Protein AF-A0A7R9YEN3-F1 (afdb_monomer)

pLDDT: mean 88.86, std 7.74, range [46.81, 95.81]

Sequence (110 aa):
KREFVGDIIILPDGQGAQVITTPQVGDALCLQLTQVRSVPVKCSHISLEELRPQPITRRPITAVEASLRLDAVASGGMGISRSVASDMARTGDILLNWKPVKSAAKEVRS

Radius of gyration: 20.61 Å; Cα contacts (8 Å, |Δi|>4): 128; chains: 1; bounding box: 43×28×49 Å

InterPro domains:
  IPR012677 Nucleotide-binding alpha-beta plait domain superfamily [G3DSA:3.30.70.330] (1-52)

Nearest PDB structures (foldseek):
  8s1u-assembly1_V  TM=7.163E-01  e=2.956E-05  Bacillus subtilis subsp. subtilis str. 168
  1vio-assembly1_B  TM=9.273E-01  e=4.256E-02  Haemophilus influenzae
  1ksv-assembly1_A  TM=9.068E-01  e=4.863E-02  Escherichia coli
  7oyc-assembly1_E2  TM=5.830E-01  e=1.196E+00  Xenopus laevis
  6u42-assembly1_6Y  TM=1.156E-01  e=6.340E+00  Chlamydomonas reinhardtii

Solvent-accessible surface area (backbone atoms only — not comparable to full-atom values): 6880 Å² total; per-residue (Å²): 122,76,89,48,51,64,60,74,41,62,34,92,85,70,83,50,68,50,71,45,53,43,70,73,50,48,54,50,39,46,74,66,46,50,60,58,95,90,45,77,48,85,51,77,92,76,59,83,86,70,61,66,70,73,78,80,86,75,80,89,74,88,68,91,66,100,50,55,24,42,16,51,51,44,14,64,64,69,76,46,53,53,67,60,31,32,50,35,10,56,76,38,75,38,60,57,95,89,36,67,35,63,52,30,74,42,74,60,78,135

Organism: NCBI:txid172671

Mean predicted aligned error: 8.47 Å

Structure (mmCIF, N/CA/C/O backbone):
data_AF-A0A7R9YEN3-F1
#
_entry.id   AF-A0A7R9YEN3-F1
#
loop_
_atom_site.group_PDB
_atom_site.id
_atom_site.type_symbol
_atom_site.label_atom_id
_atom_site.label_alt_id
_atom_site.label_comp_id
_atom_site.label_asym_id
_atom_site.label_entity_id
_atom_site.label_seq_id
_atom_site.pdbx_PDB_ins_code
_atom_site.Cartn_x
_atom_site.Cartn_y
_atom_site.Cartn_z
_atom_site.occupancy
_atom_site.B_iso_or_equiv
_atom_site.auth_seq_id
_atom_site.auth_comp_id
_atom_site.auth_asym_id
_atom_site.auth_atom_id
_atom_site.pdbx_PDB_model_num
ATOM 1 N N . LYS A 1 1 ? -20.213 -9.194 3.802 1.00 46.81 1 LYS A N 1
ATOM 2 C CA . LYS A 1 1 ? -20.233 -8.602 2.445 1.00 46.81 1 LYS A CA 1
ATOM 3 C C . LYS A 1 1 ? -19.187 -7.489 2.381 1.00 46.81 1 LYS A C 1
ATOM 5 O O . LYS A 1 1 ? -19.117 -6.712 3.322 1.00 46.81 1 LYS A O 1
ATOM 10 N N . ARG A 1 2 ? -18.340 -7.457 1.344 1.00 55.88 2 ARG A N 1
ATOM 11 C CA . ARG A 1 2 ? -17.161 -6.564 1.240 1.00 55.88 2 ARG A CA 1
ATOM 12 C C . ARG A 1 2 ? -17.521 -5.111 0.879 1.00 55.88 2 ARG A C 1
ATOM 14 O O . ARG A 1 2 ? -16.641 -4.278 0.769 1.00 55.88 2 ARG A O 1
ATOM 21 N N . GLU A 1 3 ? -18.808 -4.817 0.709 1.00 67.62 3 GLU A N 1
ATOM 22 C CA . GLU A 1 3 ? -19.318 -3.474 0.406 1.00 67.62 3 GLU A CA 1
ATOM 23 C C . GLU A 1 3 ? -19.290 -2.495 1.592 1.00 67.62 3 GLU A C 1
ATOM 25 O O . GLU A 1 3 ? -19.418 -1.297 1.373 1.00 67.62 3 GLU A O 1
ATOM 30 N N . PHE A 1 4 ? -19.101 -2.974 2.828 1.00 66.19 4 PHE A N 1
ATOM 31 C CA . PHE A 1 4 ? -19.162 -2.122 4.027 1.00 66.19 4 PHE A CA 1
ATOM 32 C C . PHE A 1 4 ? -17.834 -1.972 4.787 1.00 66.19 4 PHE A C 1
ATOM 34 O O . PHE A 1 4 ? -17.734 -1.155 5.703 1.00 66.19 4 PHE A O 1
ATOM 41 N N . VAL A 1 5 ? -16.821 -2.759 4.416 1.00 81.44 5 VAL A N 1
ATOM 42 C CA . VAL A 1 5 ? -15.477 -2.731 5.008 1.00 81.44 5 VAL A CA 1
ATOM 43 C C . VAL A 1 5 ? -14.484 -2.448 3.890 1.00 81.44 5 VAL A C 1
ATOM 45 O O . VAL A 1 5 ? -14.373 -3.236 2.950 1.00 81.44 5 VAL A O 1
ATOM 48 N N . GLY A 1 6 ? -13.811 -1.306 3.993 1.00 85.44 6 GLY A N 1
ATOM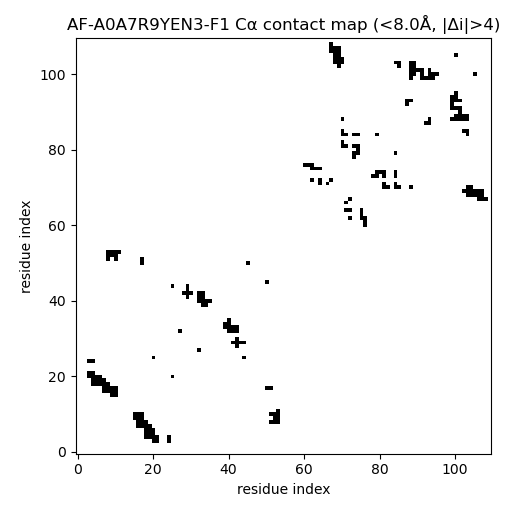 49 C CA . GLY A 1 6 ? -12.765 -0.853 3.087 1.00 85.44 6 GLY A CA 1
ATOM 50 C C . GLY A 1 6 ? -11.386 -1.328 3.534 1.00 85.44 6 GLY A C 1
ATOM 51 O O . GLY A 1 6 ? -11.196 -2.498 3.875 1.00 85.44 6 GLY A O 1
ATOM 52 N N . ASP A 1 7 ? -10.415 -0.418 3.505 1.00 87.75 7 ASP A N 1
ATOM 53 C CA . ASP A 1 7 ? -9.023 -0.737 3.806 1.00 87.75 7 ASP A CA 1
ATOM 54 C C . ASP A 1 7 ? -8.798 -1.056 5.289 1.00 87.75 7 ASP A C 1
ATOM 56 O O . ASP A 1 7 ? -9.393 -0.453 6.185 1.00 87.75 7 ASP A O 1
ATOM 60 N N . ILE A 1 8 ? -7.888 -2.001 5.531 1.00 90.75 8 ILE A N 1
ATOM 61 C CA . ILE A 1 8 ? -7.385 -2.362 6.856 1.00 90.75 8 ILE A CA 1
ATOM 62 C C . ILE A 1 8 ? -5.910 -1.974 6.899 1.00 90.75 8 ILE A C 1
ATOM 64 O O . ILE A 1 8 ? -5.082 -2.538 6.184 1.00 90.75 8 ILE A O 1
ATOM 68 N N . ILE A 1 9 ? -5.585 -1.014 7.752 1.00 91.00 9 ILE A N 1
ATOM 69 C CA . ILE A 1 9 ? -4.239 -0.493 7.951 1.00 91.00 9 ILE A CA 1
ATOM 70 C C . ILE A 1 9 ? -3.677 -1.129 9.216 1.00 91.00 9 ILE A C 1
ATOM 72 O O . ILE A 1 9 ? -4.130 -0.830 10.318 1.00 91.00 9 ILE A O 1
ATOM 76 N N . ILE A 1 10 ? -2.681 -2.000 9.069 1.00 90.12 10 ILE A N 1
ATOM 77 C CA . ILE A 1 10 ? -1.964 -2.568 10.214 1.00 90.12 10 ILE A CA 1
ATOM 78 C C . ILE A 1 10 ? -1.011 -1.516 10.776 1.00 90.12 10 ILE A C 1
ATOM 80 O O . ILE A 1 10 ? -0.195 -0.948 10.040 1.00 90.12 10 ILE A O 1
ATOM 84 N N . LEU A 1 11 ? -1.115 -1.264 12.080 1.00 89.19 11 LEU A N 1
ATOM 85 C CA . LEU A 1 11 ? -0.280 -0.271 12.743 1.00 89.19 11 LEU A CA 1
ATOM 86 C C . LEU A 1 11 ? 1.198 -0.712 12.729 1.00 89.19 11 LEU A C 1
ATOM 88 O O . LEU A 1 11 ? 1.474 -1.907 12.857 1.00 89.19 11 LEU A O 1
ATOM 92 N N . PRO A 1 12 ? 2.162 0.218 12.575 1.00 82.00 12 PRO A N 1
ATOM 93 C CA . PRO A 1 12 ? 3.588 -0.120 12.471 1.00 82.00 12 PRO A CA 1
ATOM 94 C C . PRO A 1 12 ? 4.162 -0.866 13.683 1.00 82.00 12 PRO A C 1
ATOM 96 O O . PRO A 1 12 ? 5.130 -1.606 13.547 1.00 82.00 12 PRO A O 1
ATOM 99 N N . ASP A 1 13 ? 3.573 -0.670 14.862 1.00 85.38 13 ASP A N 1
ATOM 100 C CA . ASP A 1 13 ? 3.946 -1.348 16.108 1.00 85.38 13 ASP A CA 1
ATOM 101 C C . ASP A 1 13 ? 3.438 -2.800 16.188 1.00 85.38 13 ASP A C 1
ATOM 103 O O . ASP A 1 13 ? 3.791 -3.530 17.114 1.00 85.38 13 ASP A O 1
ATOM 107 N N . GLY A 1 14 ? 2.611 -3.233 15.229 1.00 81.69 14 GLY A N 1
ATOM 108 C CA . GLY A 1 14 ? 1.989 -4.554 15.210 1.00 81.69 14 GLY A CA 1
ATOM 109 C C . GLY A 1 14 ? 0.925 -4.764 16.292 1.00 81.69 14 GLY A C 1
ATOM 110 O O . GLY A 1 14 ? 0.438 -5.884 16.439 1.00 81.69 14 GLY A O 1
ATOM 111 N N . GLN A 1 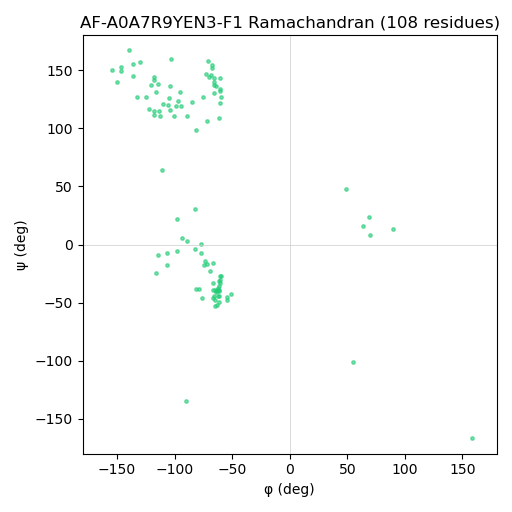15 ? 0.537 -3.724 17.040 1.00 84.56 15 GLN A N 1
ATOM 112 C CA . GLN A 1 15 ? -0.384 -3.823 18.182 1.00 84.56 15 GLN A CA 1
ATOM 113 C C . GLN A 1 15 ? -1.834 -3.461 17.836 1.00 84.56 15 GLN A C 1
ATOM 115 O O . GLN A 1 15 ? -2.634 -3.132 18.711 1.00 84.56 15 GLN A O 1
ATOM 120 N N . GLY A 1 16 ? -2.209 -3.542 16.562 1.00 89.88 16 GLY A N 1
ATOM 121 C CA . GLY A 1 16 ? -3.587 -3.335 16.144 1.00 89.88 16 GLY A CA 1
ATOM 122 C C . GLY A 1 16 ? -3.720 -2.948 14.682 1.00 89.88 16 GLY A C 1
ATOM 123 O O . GLY A 1 16 ? -2.787 -3.062 13.884 1.00 89.88 16 GLY A O 1
ATOM 124 N N . ALA A 1 17 ? -4.916 -2.482 14.341 1.00 92.56 17 ALA A N 1
ATOM 125 C CA . ALA A 1 17 ? -5.248 -2.028 13.005 1.00 92.56 17 ALA A CA 1
ATOM 126 C C . ALA A 1 17 ? -6.259 -0.879 13.051 1.00 92.56 17 ALA A C 1
ATOM 128 O O . ALA A 1 17 ? -7.072 -0.792 13.970 1.00 92.56 17 ALA A O 1
ATOM 129 N N . GLN A 1 18 ? -6.227 -0.028 12.032 1.00 93.69 18 GLN A N 1
ATOM 130 C CA . GLN A 1 18 ? -7.284 0.930 11.720 1.00 93.69 18 GLN A CA 1
ATOM 131 C C . GLN A 1 18 ? -8.068 0.396 10.524 1.00 93.69 18 GLN A C 1
ATOM 133 O O . GLN A 1 18 ? -7.475 -0.100 9.568 1.00 93.69 18 GLN A O 1
ATOM 138 N N . VAL A 1 19 ? -9.395 0.468 10.575 1.00 92.44 19 VAL A N 1
ATOM 139 C CA . VAL A 1 19 ? -10.259 -0.068 9.518 1.00 92.44 19 VAL A CA 1
ATOM 140 C C . VAL A 1 19 ? -11.174 1.032 9.015 1.00 92.44 19 VAL A C 1
ATOM 142 O O . VAL A 1 19 ? -11.883 1.660 9.799 1.00 92.44 19 VAL A O 1
ATOM 145 N N . ILE A 1 20 ? -11.179 1.244 7.704 1.00 92.69 20 ILE A N 1
ATOM 146 C CA . ILE A 1 20 ? -12.097 2.176 7.057 1.00 92.69 20 ILE A CA 1
ATOM 147 C C . ILE A 1 20 ? -13.404 1.431 6.796 1.00 92.69 20 ILE A C 1
ATOM 149 O O . ILE A 1 20 ? -13.419 0.387 6.147 1.00 92.69 20 ILE A O 1
ATOM 153 N N . THR A 1 21 ? -14.514 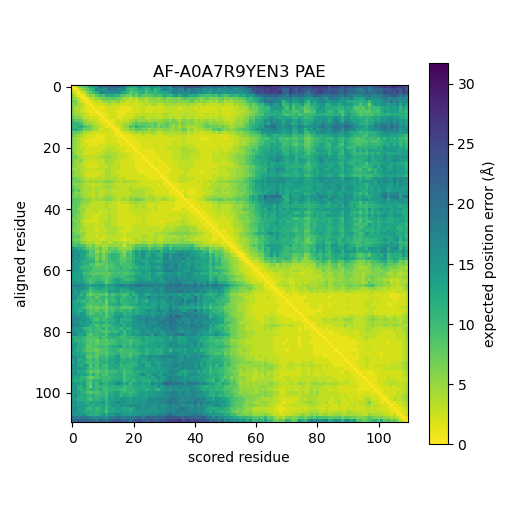1.945 7.314 1.00 92.19 21 THR A N 1
ATOM 154 C CA . THR A 1 21 ? -15.837 1.315 7.196 1.00 92.19 21 THR A CA 1
ATOM 155 C C . THR A 1 21 ? -16.910 2.364 6.944 1.00 92.19 21 THR A C 1
ATOM 157 O O . THR A 1 21 ? -16.662 3.563 7.091 1.00 92.19 21 THR A O 1
ATOM 160 N N . THR A 1 22 ? -18.114 1.931 6.564 1.00 91.56 22 THR A N 1
ATOM 161 C CA . THR A 1 22 ? -19.278 2.820 6.659 1.00 91.56 22 THR A CA 1
ATOM 162 C C . THR A 1 22 ? -19.599 3.098 8.133 1.00 91.56 22 THR A C 1
ATOM 164 O O . THR A 1 22 ? -19.351 2.227 8.972 1.00 91.56 22 THR A O 1
ATOM 167 N N . PRO A 1 23 ? -20.200 4.254 8.476 1.00 90.44 23 PRO A N 1
ATOM 168 C CA . PRO A 1 23 ? -20.524 4.585 9.866 1.00 90.44 23 PRO A CA 1
ATOM 169 C C . PRO A 1 23 ? -21.302 3.479 10.591 1.00 90.44 23 PRO A C 1
ATOM 171 O O . PRO A 1 23 ? -20.928 3.093 11.693 1.00 90.44 23 PRO A O 1
ATOM 174 N N . GLN A 1 24 ? -22.297 2.872 9.926 1.00 90.38 24 GLN A N 1
ATOM 175 C CA . GLN A 1 24 ? -23.105 1.805 10.532 1.00 90.38 24 GLN A CA 1
ATOM 176 C C . GLN A 1 24 ? -22.273 0.578 10.934 1.00 90.38 24 GLN A C 1
ATOM 178 O O . GLN A 1 24 ? -22.565 -0.071 11.936 1.00 90.38 24 GLN A O 1
ATOM 183 N N . VAL A 1 25 ? -21.250 0.233 10.144 1.00 91.06 25 VAL A N 1
ATOM 184 C CA . VAL A 1 25 ? -20.370 -0.898 10.457 1.00 91.06 25 VAL A CA 1
ATOM 185 C C . VAL A 1 25 ? -19.343 -0.516 11.511 1.00 91.06 25 VAL A C 1
ATOM 187 O O . VAL A 1 25 ? -19.081 -1.328 12.393 1.00 91.06 25 VAL A O 1
ATOM 190 N N . GLY A 1 26 ? -18.813 0.707 11.471 1.00 92.00 26 GLY A N 1
ATOM 191 C CA . GLY A 1 26 ? -17.941 1.227 12.522 1.00 92.00 26 GLY A CA 1
ATOM 192 C C . GLY A 1 26 ? -18.595 1.143 13.902 1.00 92.00 26 GLY A C 1
ATOM 193 O O . GLY A 1 26 ? -17.997 0.591 14.823 1.00 92.00 26 GLY A O 1
ATOM 194 N N . ASP A 1 27 ? -19.849 1.589 14.016 1.00 93.38 27 ASP A N 1
ATOM 195 C CA . ASP A 1 27 ? -20.608 1.546 15.272 1.00 93.38 27 ASP A CA 1
ATOM 196 C C . ASP A 1 27 ? -20.808 0.103 15.760 1.00 93.38 27 ASP A C 1
ATOM 198 O O . ASP A 1 27 ? -20.594 -0.209 16.934 1.00 93.38 27 ASP A O 1
ATOM 202 N N . ALA A 1 28 ? -21.167 -0.810 14.850 1.00 92.19 28 ALA A N 1
ATOM 203 C CA . ALA A 1 28 ? -21.346 -2.223 15.173 1.00 92.19 28 ALA A CA 1
ATOM 204 C C . ALA A 1 28 ? -20.039 -2.881 15.647 1.00 92.19 28 ALA A C 1
ATOM 206 O O . ALA A 1 28 ? -20.056 -3.659 16.602 1.00 92.19 28 ALA A O 1
ATOM 207 N N . LEU A 1 29 ? -18.905 -2.551 15.018 1.00 91.50 29 LEU A N 1
ATOM 208 C CA . LEU A 1 29 ? -17.587 -3.033 15.433 1.00 91.50 29 LEU A CA 1
ATOM 209 C C . LEU A 1 29 ? -17.223 -2.502 16.821 1.00 91.50 29 LEU A C 1
ATOM 211 O O . LEU A 1 29 ? -16.845 -3.289 17.682 1.00 91.50 29 LEU A O 1
ATOM 215 N N . CYS A 1 30 ? -17.396 -1.204 17.070 1.00 93.62 30 CYS A N 1
ATOM 216 C CA . CYS A 1 30 ? -17.143 -0.602 18.380 1.00 93.62 30 CYS A CA 1
ATOM 217 C C . CYS A 1 30 ? -18.015 -1.198 19.493 1.00 93.62 30 CYS A C 1
ATOM 219 O O . CYS A 1 30 ? -17.553 -1.327 20.626 1.00 93.62 30 CYS A O 1
ATOM 221 N N . LEU A 1 31 ? -19.249 -1.596 19.175 1.00 93.38 31 LEU A N 1
ATOM 222 C CA . LEU A 1 31 ? -20.180 -2.168 20.143 1.00 93.38 31 LEU A CA 1
ATOM 223 C C . LEU A 1 31 ? -19.940 -3.661 20.418 1.00 93.38 31 LEU A C 1
ATOM 225 O O . LEU A 1 31 ? -20.127 -4.111 21.547 1.00 93.38 31 LEU A O 1
ATOM 229 N N . GLN A 1 32 ? -19.584 -4.444 19.394 1.00 92.94 32 GLN A N 1
ATOM 230 C CA . GLN A 1 32 ? -19.634 -5.912 19.461 1.00 92.94 32 GLN A CA 1
ATOM 231 C C . GLN A 1 32 ? -18.266 -6.592 19.342 1.00 92.94 32 GLN A C 1
ATOM 233 O O . GLN A 1 32 ? -18.112 -7.722 19.811 1.00 92.94 32 GLN A O 1
ATOM 238 N N . LEU A 1 33 ? -17.270 -5.957 18.715 1.00 91.81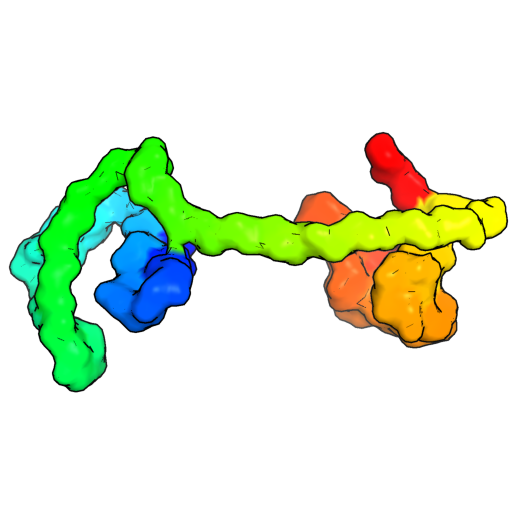 33 LEU A N 1
ATOM 239 C CA . LEU A 1 33 ? -15.977 -6.592 18.472 1.00 91.81 33 LEU A CA 1
ATOM 240 C C . LEU A 1 33 ? -15.092 -6.514 19.720 1.00 91.81 33 LEU A C 1
ATOM 242 O O . LEU A 1 33 ? -14.426 -5.516 19.981 1.00 91.81 33 LEU A O 1
ATOM 246 N N . THR A 1 34 ? -15.060 -7.608 20.475 1.00 93.88 34 THR A N 1
ATOM 247 C CA . THR A 1 34 ? -14.261 -7.737 21.706 1.00 93.88 34 THR A CA 1
ATOM 248 C C . THR A 1 34 ? -13.032 -8.628 21.537 1.00 93.88 34 THR A C 1
ATOM 250 O O . THR A 1 34 ? -12.104 -8.564 22.344 1.00 93.88 34 THR A O 1
ATOM 253 N N . GLN A 1 35 ? -12.989 -9.459 20.490 1.00 92.88 35 GLN A N 1
ATOM 254 C CA . GLN A 1 35 ? -11.894 -10.392 20.234 1.00 92.88 35 GLN A CA 1
ATOM 255 C C . GLN A 1 35 ? -11.708 -10.648 18.733 1.00 92.88 35 GLN A C 1
ATOM 257 O O . GLN A 1 35 ? -12.673 -10.843 17.997 1.00 92.88 35 GLN A O 1
ATOM 262 N N . VAL A 1 36 ? -10.450 -10.716 18.291 1.00 90.19 36 VAL A N 1
ATOM 263 C CA . VAL A 1 36 ? -10.056 -11.200 16.962 1.00 90.19 36 VAL A CA 1
ATOM 264 C C . VAL A 1 36 ? -9.289 -12.507 17.137 1.00 90.19 36 VAL A C 1
ATOM 266 O O . VAL A 1 36 ? -8.169 -12.529 17.650 1.00 90.19 36 VAL A O 1
ATOM 269 N N . ARG A 1 37 ? -9.896 -13.619 16.706 1.00 89.75 37 ARG A N 1
ATOM 270 C CA . ARG A 1 37 ? -9.397 -14.985 16.936 1.00 89.75 37 ARG A CA 1
ATOM 271 C C . ARG A 1 37 ? -9.171 -15.247 18.430 1.00 89.75 37 ARG A C 1
ATOM 273 O O . ARG A 1 37 ? -10.127 -15.512 19.139 1.00 89.75 37 ARG A O 1
ATOM 280 N N . SER A 1 38 ? -7.929 -15.182 18.898 1.00 91.00 38 SER A N 1
ATOM 281 C CA . SER A 1 38 ? -7.548 -15.402 20.295 1.00 91.00 38 SER A CA 1
ATOM 282 C C . SER A 1 38 ? -7.163 -14.110 21.016 1.00 91.00 38 SER A C 1
ATOM 284 O O . SER A 1 38 ? -6.960 -14.137 22.225 1.00 91.00 38 SER A O 1
ATOM 286 N N . VAL A 1 39 ? -7.066 -12.984 20.305 1.00 90.44 39 VAL A N 1
ATOM 287 C CA . VAL A 1 39 ? -6.544 -11.721 20.836 1.00 90.44 39 VAL A CA 1
ATOM 288 C C . VAL A 1 39 ? -7.709 -10.809 21.227 1.00 90.44 39 VAL A C 1
ATOM 290 O O . VAL A 1 39 ? -8.513 -10.476 20.354 1.00 90.44 39 VAL A O 1
ATOM 293 N N . PRO A 1 40 ? -7.844 -10.408 22.504 1.00 92.56 40 PRO A N 1
ATOM 294 C CA . PRO A 1 40 ? -8.845 -9.427 22.905 1.00 92.56 40 PRO A CA 1
ATOM 295 C C . PRO A 1 40 ? -8.523 -8.068 22.279 1.00 92.56 40 PRO A C 1
ATOM 297 O O . PRO A 1 40 ? -7.362 -7.663 22.219 1.00 92.56 40 PRO A O 1
ATOM 300 N N . VAL A 1 41 ? -9.549 -7.360 21.819 1.00 93.94 41 VAL A N 1
ATOM 301 C CA . VAL A 1 41 ? -9.408 -6.056 21.165 1.00 93.94 41 VAL A CA 1
ATOM 302 C C . VAL A 1 41 ? -10.355 -5.035 21.780 1.00 93.94 41 VAL A C 1
ATOM 304 O O . VAL A 1 41 ? -11.373 -5.378 22.379 1.00 93.94 41 VAL A O 1
ATOM 307 N N . LYS A 1 42 ? -10.001 -3.761 21.627 1.00 93.19 42 LYS A N 1
ATOM 308 C CA . LYS A 1 42 ? -10.881 -2.628 21.899 1.00 93.19 42 LYS A CA 1
ATOM 309 C C . LYS A 1 42 ? -11.023 -1.832 20.616 1.00 93.19 42 LYS A C 1
ATOM 311 O O . LYS A 1 42 ? -10.034 -1.601 19.924 1.00 93.19 42 LYS A O 1
ATOM 316 N N . CYS A 1 43 ? -12.242 -1.412 20.329 1.00 94.12 43 CYS A N 1
ATOM 317 C CA . CYS A 1 43 ? -12.557 -0.628 19.151 1.00 94.12 43 CYS A CA 1
ATOM 318 C C . CYS A 1 43 ? -13.014 0.767 19.578 1.00 94.12 43 CYS A C 1
ATOM 320 O O . CYS A 1 43 ? -13.743 0.925 20.556 1.00 94.12 43 CYS A O 1
ATOM 322 N N . SER A 1 44 ? -12.549 1.777 18.853 1.00 93.69 44 SER A N 1
ATOM 323 C CA . SER A 1 44 ? -12.926 3.173 19.041 1.00 93.69 44 SER A CA 1
ATOM 324 C C . SER A 1 44 ? -12.937 3.874 17.691 1.00 93.69 44 SER A C 1
ATOM 326 O O . SER A 1 44 ? -12.147 3.538 16.806 1.00 93.69 44 SER A O 1
ATOM 328 N N . HIS A 1 45 ? -13.800 4.875 17.549 1.00 94.25 45 HIS A N 1
ATOM 329 C CA . HIS A 1 45 ? -13.793 5.737 16.375 1.00 94.25 45 HIS A CA 1
ATOM 330 C C . HIS A 1 45 ? -12.591 6.676 16.409 1.00 94.25 45 HIS A C 1
ATOM 332 O O . HIS A 1 45 ? -12.168 7.119 17.476 1.00 94.25 45 HIS A O 1
ATOM 338 N N . ILE A 1 46 ? -12.078 6.980 15.224 1.00 93.69 46 ILE A N 1
ATOM 339 C CA . ILE A 1 46 ? -11.037 7.978 14.991 1.00 93.69 46 ILE A CA 1
ATOM 340 C C . ILE A 1 46 ? -11.421 8.801 13.761 1.00 93.69 46 ILE A C 1
ATOM 342 O O . ILE A 1 46 ? -12.160 8.319 12.895 1.00 93.69 46 ILE A O 1
ATOM 346 N N . SER A 1 47 ? -10.913 10.025 13.672 1.00 91.56 47 SER A N 1
ATOM 347 C CA . SER A 1 47 ? -11.005 10.835 12.460 1.00 91.56 47 SER A CA 1
ATOM 348 C C . SER A 1 47 ? -10.158 10.233 11.333 1.00 91.56 47 SER A C 1
ATOM 350 O O . SER A 1 47 ? -9.148 9.568 11.572 1.00 91.56 47 SER A O 1
ATOM 352 N N . LEU A 1 48 ? -10.526 10.518 10.079 1.00 88.69 48 LEU A N 1
ATOM 353 C CA . LEU A 1 48 ? -9.694 10.186 8.915 1.00 88.69 48 LEU A CA 1
ATOM 354 C C . LEU A 1 48 ? -8.322 10.879 8.966 1.00 88.69 48 LEU A C 1
ATOM 356 O O . LEU A 1 48 ? -7.350 10.360 8.424 1.00 88.69 48 LEU A O 1
ATOM 360 N N . GLU A 1 49 ? -8.234 12.026 9.639 1.00 90.12 49 GLU A N 1
ATOM 361 C CA . GLU A 1 49 ? -6.988 12.775 9.847 1.00 90.12 49 GLU A CA 1
ATOM 362 C C . GLU A 1 49 ? -6.021 12.055 10.801 1.00 90.12 49 GLU A C 1
ATOM 364 O O . GLU A 1 49 ? -4.813 12.267 10.744 1.00 90.12 49 GLU A O 1
ATOM 369 N N . GLU A 1 50 ? -6.541 11.167 11.649 1.00 90.81 50 GLU A N 1
ATOM 370 C CA . GLU A 1 50 ? -5.776 10.384 12.626 1.00 90.81 50 GLU A CA 1
ATOM 371 C C . GLU A 1 50 ? -5.365 9.007 12.079 1.00 90.81 50 GLU A C 1
ATOM 373 O O . GLU A 1 50 ? -4.820 8.159 12.803 1.00 90.81 50 GLU A O 1
ATOM 378 N N . LEU A 1 51 ? -5.629 8.749 10.794 1.00 90.06 51 LEU A N 1
ATOM 379 C CA . LEU A 1 51 ? -5.125 7.555 10.137 1.00 90.06 51 LEU A CA 1
ATOM 380 C C . LEU A 1 51 ? -3.596 7.563 10.175 1.00 90.06 51 LEU A C 1
ATOM 382 O O . LEU A 1 51 ? -2.933 8.548 9.860 1.00 90.06 51 LEU A O 1
ATOM 386 N N . ARG A 1 52 ? -3.034 6.414 10.536 1.00 87.81 52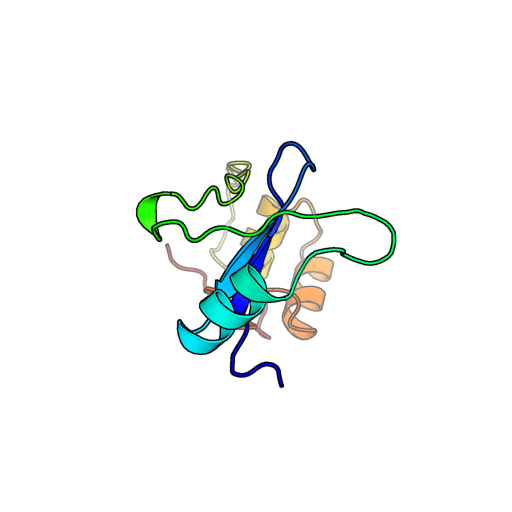 ARG A N 1
ATOM 387 C CA . ARG A 1 52 ? -1.600 6.140 10.587 1.00 87.81 52 ARG A CA 1
ATOM 388 C C . ARG A 1 52 ? -1.245 5.139 9.487 1.00 87.81 52 ARG A C 1
ATOM 390 O O . ARG A 1 52 ? -0.853 4.012 9.803 1.00 87.81 52 ARG A O 1
ATOM 397 N N . PRO A 1 53 ? -1.412 5.497 8.196 1.00 83.69 53 PRO A N 1
ATOM 398 C CA . PRO A 1 53 ? -0.967 4.639 7.113 1.00 83.69 53 PRO A CA 1
ATOM 399 C C . PRO A 1 53 ? 0.540 4.435 7.233 1.00 83.69 53 PRO A C 1
ATOM 401 O O . PRO A 1 53 ? 1.280 5.351 7.605 1.00 83.69 53 PRO A O 1
ATOM 404 N N . GLN A 1 54 ? 1.007 3.231 6.912 1.00 78.44 54 GLN A N 1
ATOM 405 C CA . GLN A 1 54 ? 2.442 2.997 6.877 1.00 78.44 54 GLN A CA 1
ATOM 406 C C . GLN A 1 54 ? 3.079 3.930 5.838 1.00 78.44 54 GLN A C 1
ATOM 408 O O . GLN A 1 54 ? 2.575 4.019 4.711 1.00 78.44 54 GLN A O 1
ATOM 413 N N . PRO A 1 55 ? 4.175 4.630 6.180 1.00 74.81 55 PRO A N 1
ATOM 414 C CA . PRO A 1 55 ? 4.878 5.447 5.211 1.00 74.81 55 PRO A CA 1
ATOM 415 C C . PRO A 1 55 ? 5.365 4.542 4.080 1.00 74.81 55 PRO A C 1
ATOM 417 O O . PRO A 1 55 ? 6.098 3.576 4.302 1.00 74.81 55 PRO A O 1
ATOM 420 N N . ILE A 1 56 ? 4.940 4.844 2.851 1.00 74.19 56 ILE A N 1
ATOM 421 C CA . ILE A 1 56 ? 5.402 4.122 1.666 1.00 74.19 56 ILE A CA 1
ATOM 422 C C . ILE A 1 56 ? 6.911 4.335 1.581 1.00 74.19 56 ILE A C 1
ATOM 424 O O . ILE A 1 56 ? 7.374 5.433 1.266 1.00 74.19 56 ILE A O 1
ATOM 428 N N . THR A 1 57 ? 7.683 3.286 1.857 1.00 77.88 57 THR A N 1
ATOM 429 C CA . THR A 1 57 ? 9.136 3.348 1.711 1.00 77.88 57 THR A CA 1
ATOM 430 C C . THR A 1 57 ? 9.444 3.376 0.224 1.00 77.88 57 THR A C 1
ATOM 432 O O . THR A 1 57 ? 9.287 2.384 -0.486 1.00 77.88 57 THR A O 1
ATOM 435 N N . ARG A 1 58 ? 9.842 4.547 -0.270 1.00 81.06 58 ARG A N 1
ATOM 436 C CA . ARG A 1 58 ? 10.287 4.721 -1.649 1.00 81.06 58 ARG A CA 1
ATOM 437 C C . ARG A 1 58 ? 11.801 4.661 -1.660 1.00 81.06 58 ARG A C 1
ATOM 439 O O . ARG A 1 58 ? 12.457 5.448 -0.987 1.00 81.06 58 ARG A O 1
ATOM 446 N N . ARG A 1 59 ? 12.353 3.753 -2.456 1.00 83.06 59 ARG A N 1
ATOM 447 C CA . ARG A 1 59 ? 13.768 3.793 -2.815 1.00 83.06 59 ARG A CA 1
ATOM 448 C C . ARG A 1 59 ? 13.884 4.649 -4.078 1.00 83.06 59 ARG A C 1
ATOM 450 O O . ARG A 1 59 ? 13.378 4.207 -5.107 1.00 83.06 59 ARG A O 1
ATOM 457 N N . PRO A 1 60 ? 14.466 5.861 -4.030 1.00 85.81 60 PRO A N 1
ATOM 458 C CA . PRO A 1 60 ? 14.731 6.618 -5.245 1.00 85.81 60 PRO A CA 1
ATOM 459 C C . PRO A 1 60 ? 15.781 5.876 -6.073 1.00 85.81 60 PRO A C 1
ATOM 461 O O . PRO A 1 60 ? 16.746 5.335 -5.529 1.00 85.81 60 PRO A O 1
ATOM 464 N N . ILE A 1 61 ? 15.569 5.816 -7.385 1.00 88.00 61 ILE A N 1
ATOM 465 C CA . ILE A 1 61 ? 16.459 5.127 -8.318 1.00 88.00 61 ILE A CA 1
ATOM 466 C C . ILE A 1 61 ? 16.704 6.061 -9.486 1.00 88.00 61 ILE A C 1
ATOM 468 O O . ILE A 1 61 ? 15.758 6.553 -10.098 1.00 88.00 61 ILE A O 1
ATOM 472 N N . THR A 1 62 ? 17.978 6.290 -9.776 1.00 88.56 62 THR A N 1
ATOM 473 C CA . THR A 1 62 ? 18.414 7.089 -10.915 1.00 88.56 62 THR A CA 1
ATOM 474 C C . THR A 1 62 ? 19.048 6.149 -11.925 1.00 88.56 62 THR A C 1
ATOM 476 O O . THR A 1 62 ? 20.020 5.468 -11.608 1.00 88.56 62 THR A O 1
ATOM 479 N N . ALA A 1 63 ? 18.493 6.112 -13.133 1.00 85.19 63 ALA A N 1
ATOM 480 C CA . ALA A 1 63 ? 19.006 5.329 -14.248 1.00 85.19 63 ALA A CA 1
ATOM 481 C C . ALA A 1 63 ? 18.971 6.177 -15.524 1.00 85.19 63 ALA A C 1
ATOM 483 O O . ALA A 1 63 ? 18.068 6.995 -15.706 1.00 85.19 63 ALA A O 1
ATOM 484 N N . VAL A 1 64 ? 19.957 5.982 -16.399 1.00 89.44 64 VAL A N 1
ATOM 485 C CA . VAL A 1 64 ? 20.009 6.613 -17.721 1.00 89.44 64 VAL A CA 1
ATOM 486 C C . VAL A 1 64 ? 19.634 5.555 -18.748 1.00 89.44 64 VAL A C 1
ATOM 488 O O . VAL A 1 64 ? 20.352 4.574 -18.915 1.00 89.44 64 VAL A O 1
ATOM 491 N N . GLU A 1 65 ? 18.517 5.757 -19.439 1.00 88.50 65 GLU A N 1
ATOM 492 C CA . GLU A 1 65 ? 18.025 4.857 -20.482 1.00 88.50 65 GLU A CA 1
ATOM 493 C C . GLU A 1 65 ? 17.983 5.583 -21.825 1.00 88.50 65 GLU A C 1
ATOM 495 O O . GLU A 1 65 ? 17.630 6.758 -21.904 1.00 88.50 65 GLU A O 1
ATOM 500 N N . ALA A 1 66 ? 18.275 4.863 -22.908 1.00 86.75 66 ALA A N 1
ATOM 501 C CA . ALA A 1 66 ? 18.205 5.414 -24.264 1.00 86.75 66 ALA A CA 1
ATOM 502 C C . ALA A 1 66 ? 16.768 5.760 -24.711 1.00 86.75 66 ALA A C 1
ATOM 504 O O . ALA A 1 66 ? 16.575 6.458 -25.702 1.00 86.75 66 ALA A O 1
ATOM 505 N N . SER A 1 67 ? 15.752 5.241 -24.014 1.00 89.25 67 SER A N 1
ATOM 506 C CA . SER A 1 67 ? 14.338 5.468 -24.322 1.00 89.25 67 SER A CA 1
ATOM 507 C C . SER A 1 67 ? 13.472 5.304 -23.076 1.00 89.25 67 SER A C 1
ATOM 509 O O . SER A 1 67 ? 13.755 4.434 -22.255 1.00 89.25 67 SER A O 1
ATOM 511 N N . LEU A 1 68 ? 12.351 6.022 -23.004 1.00 91.31 68 LEU A N 1
ATOM 512 C CA . LEU A 1 68 ? 11.370 5.929 -21.912 1.00 91.31 68 LEU A CA 1
ATOM 513 C C . LEU A 1 68 ? 10.376 4.767 -22.074 1.00 91.31 68 LEU A C 1
ATOM 515 O O . LEU A 1 68 ? 9.219 4.858 -21.666 1.00 91.31 68 LEU A O 1
ATOM 519 N N . ARG A 1 69 ? 10.794 3.669 -22.705 1.00 93.19 69 ARG A N 1
ATOM 520 C CA . ARG A 1 69 ? 9.959 2.469 -22.811 1.00 93.19 69 ARG A CA 1
ATOM 521 C C . ARG A 1 69 ? 9.787 1.824 -21.438 1.00 93.19 69 ARG A C 1
ATOM 523 O O . ARG A 1 69 ? 10.716 1.823 -20.631 1.00 93.19 69 ARG A O 1
ATOM 530 N N . LEU A 1 70 ? 8.618 1.239 -21.197 1.00 93.38 70 LEU A N 1
ATOM 531 C CA . LEU A 1 70 ? 8.295 0.576 -19.935 1.00 93.38 70 LEU A CA 1
ATOM 532 C C . LEU A 1 70 ? 9.321 -0.500 -19.555 1.00 93.38 70 LEU A C 1
ATOM 534 O O . LEU A 1 70 ? 9.762 -0.535 -18.412 1.00 93.38 70 LEU A O 1
ATOM 538 N N . ASP A 1 71 ? 9.719 -1.350 -20.503 1.00 93.12 71 ASP A N 1
ATOM 539 C CA . ASP A 1 71 ? 10.724 -2.396 -20.280 1.00 93.12 71 ASP A CA 1
ATOM 540 C C . ASP A 1 71 ? 12.110 -1.843 -19.915 1.00 93.12 71 ASP A C 1
ATOM 542 O O . ASP A 1 71 ? 12.780 -2.392 -19.041 1.00 93.12 71 ASP A O 1
ATOM 546 N N . ALA A 1 72 ? 12.525 -0.746 -20.549 1.00 93.00 72 ALA A N 1
ATOM 547 C CA . ALA A 1 72 ? 13.779 -0.052 -20.274 1.00 93.00 72 ALA A CA 1
ATOM 548 C C . ALA A 1 72 ? 13.787 0.551 -18.861 1.00 93.00 72 ALA A C 1
ATOM 550 O O . ALA A 1 72 ? 14.664 0.242 -18.058 1.00 93.00 72 ALA A O 1
ATOM 551 N N . VAL A 1 73 ? 12.759 1.337 -18.527 1.00 92.69 73 VAL A N 1
ATOM 552 C CA . VAL A 1 73 ? 12.632 1.980 -17.211 1.00 92.69 73 VAL A CA 1
ATOM 553 C C . VAL A 1 73 ? 12.483 0.939 -16.096 1.00 92.69 73 VAL A C 1
ATOM 555 O O . VAL A 1 73 ? 13.103 1.073 -15.043 1.00 92.69 73 VAL A O 1
ATOM 558 N N . ALA A 1 74 ? 11.709 -0.128 -16.320 1.00 92.50 74 ALA A N 1
ATOM 559 C CA . ALA A 1 74 ? 11.558 -1.211 -15.352 1.00 92.50 74 ALA A CA 1
ATOM 560 C C . ALA A 1 74 ? 12.865 -1.990 -15.150 1.00 92.50 74 ALA A C 1
ATOM 562 O O . ALA A 1 74 ? 13.192 -2.333 -14.018 1.00 92.50 74 ALA A O 1
ATOM 563 N N . SER A 1 75 ? 13.632 -2.237 -16.215 1.00 92.75 75 SER A N 1
ATOM 564 C CA . SER A 1 75 ? 14.937 -2.900 -16.129 1.00 92.75 75 SER A CA 1
ATOM 565 C C . SER A 1 75 ? 15.934 -2.074 -15.309 1.00 92.75 75 SER A C 1
ATOM 567 O O . SER A 1 75 ? 16.468 -2.580 -14.319 1.00 92.75 75 SER A O 1
ATOM 569 N N . GLY A 1 76 ? 16.106 -0.787 -15.639 1.00 91.31 76 GLY A N 1
ATOM 570 C CA . GLY A 1 76 ? 17.009 0.117 -14.917 1.00 91.31 76 GLY A CA 1
ATOM 571 C C . GLY A 1 76 ? 16.569 0.414 -13.478 1.00 91.31 76 GLY A C 1
ATOM 572 O O . GLY A 1 76 ? 17.404 0.549 -12.586 1.00 91.31 76 GLY A O 1
ATOM 573 N N . GLY A 1 77 ? 15.257 0.465 -13.227 1.00 89.62 77 GLY A N 1
ATOM 574 C CA . GLY A 1 77 ? 14.690 0.681 -11.896 1.00 89.62 77 GLY A CA 1
ATOM 575 C C . GLY A 1 77 ? 14.744 -0.560 -10.999 1.00 89.62 77 GLY A C 1
ATOM 576 O O . GLY A 1 77 ? 15.123 -0.489 -9.835 1.00 89.62 77 GLY A O 1
ATOM 577 N N . MET A 1 78 ? 14.373 -1.727 -11.517 1.00 88.31 78 MET A N 1
ATOM 578 C CA . MET A 1 78 ? 14.155 -2.920 -10.691 1.00 88.31 78 MET A CA 1
ATOM 579 C C . MET A 1 78 ? 15.353 -3.876 -10.665 1.00 88.31 78 MET A C 1
ATOM 581 O O . MET A 1 78 ? 15.327 -4.842 -9.909 1.00 88.31 78 MET A O 1
ATOM 585 N N . GLY A 1 79 ? 16.402 -3.622 -11.457 1.00 88.56 79 GLY A N 1
ATOM 586 C CA . GLY A 1 79 ? 17.577 -4.497 -11.534 1.00 88.56 79 GLY A CA 1
ATOM 587 C C . GLY A 1 79 ? 17.289 -5.847 -12.203 1.00 88.56 79 GLY A C 1
ATOM 588 O O . GLY A 1 79 ? 17.982 -6.826 -11.944 1.00 88.56 79 GLY A O 1
ATOM 589 N N . ILE A 1 80 ? 16.253 -5.909 -13.041 1.00 93.06 80 ILE A N 1
ATOM 590 C CA . ILE A 1 80 ? 15.865 -7.091 -13.826 1.00 93.06 80 ILE A CA 1
ATOM 591 C C . ILE A 1 80 ? 16.293 -6.918 -15.285 1.00 93.06 80 ILE A C 1
ATOM 593 O O . ILE A 1 80 ? 16.486 -5.794 -15.748 1.00 93.06 80 ILE A O 1
ATOM 597 N N . SER A 1 81 ? 16.416 -8.006 -16.049 1.00 94.19 81 SER A N 1
ATOM 598 C CA . SER A 1 81 ? 16.708 -7.897 -17.484 1.00 94.19 81 SER A CA 1
ATOM 599 C C . SER A 1 81 ? 15.506 -7.351 -18.269 1.00 94.19 81 SER A C 1
ATOM 601 O O . SER A 1 81 ? 14.351 -7.488 -17.858 1.00 94.19 81 SER A O 1
ATOM 603 N N . ARG A 1 82 ? 15.757 -6.778 -19.455 1.00 92.50 82 ARG A N 1
ATOM 604 C CA . ARG A 1 82 ? 14.685 -6.285 -20.345 1.00 92.50 82 ARG A CA 1
ATOM 605 C C . ARG A 1 82 ? 13.725 -7.382 -20.818 1.00 92.50 82 ARG A C 1
ATOM 607 O O . ARG A 1 82 ? 12.548 -7.096 -21.031 1.00 92.50 82 ARG A O 1
ATOM 614 N N . SER A 1 83 ? 14.203 -8.619 -20.976 1.00 94.69 83 SER A N 1
ATOM 615 C CA . SER A 1 83 ? 13.345 -9.759 -21.322 1.00 94.69 83 SER A CA 1
ATOM 616 C C . SER A 1 83 ? 12.375 -10.087 -20.188 1.00 94.69 83 SER A C 1
ATOM 618 O O . SER A 1 83 ? 11.175 -10.169 -20.433 1.00 94.69 83 SER A O 1
ATOM 620 N N . VAL A 1 84 ? 12.863 -10.143 -18.943 1.00 95.81 84 VAL A N 1
ATOM 621 C CA . VAL A 1 84 ? 12.018 -10.354 -17.755 1.00 95.81 84 VAL A CA 1
ATOM 622 C C . VAL A 1 84 ? 11.001 -9.221 -17.603 1.00 95.81 84 VAL A C 1
ATOM 624 O O . VAL A 1 84 ? 9.818 -9.484 -17.407 1.00 95.81 84 VAL A O 1
ATOM 627 N N . ALA A 1 85 ? 11.416 -7.963 -17.780 1.00 94.50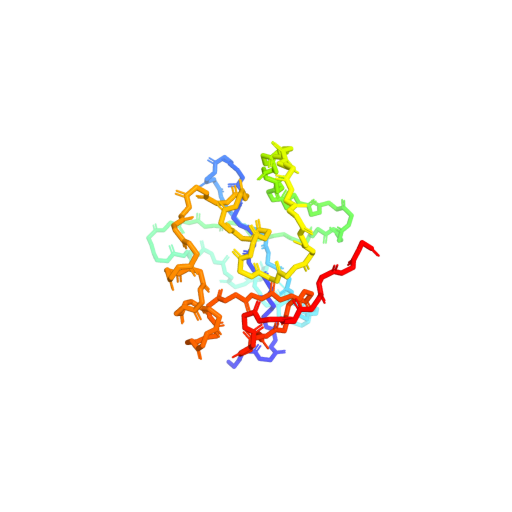 85 ALA A N 1
ATOM 628 C CA . ALA A 1 85 ? 10.501 -6.821 -17.734 1.00 94.50 85 ALA A CA 1
ATOM 629 C C . ALA A 1 85 ? 9.405 -6.887 -18.819 1.00 94.50 85 ALA A C 1
ATOM 631 O O . ALA A 1 85 ? 8.243 -6.579 -18.551 1.00 94.50 85 ALA A O 1
ATOM 632 N N . SER A 1 86 ? 9.750 -7.315 -20.039 1.00 94.56 86 SER A N 1
ATOM 633 C CA . SER A 1 86 ? 8.769 -7.508 -21.116 1.00 94.56 86 SE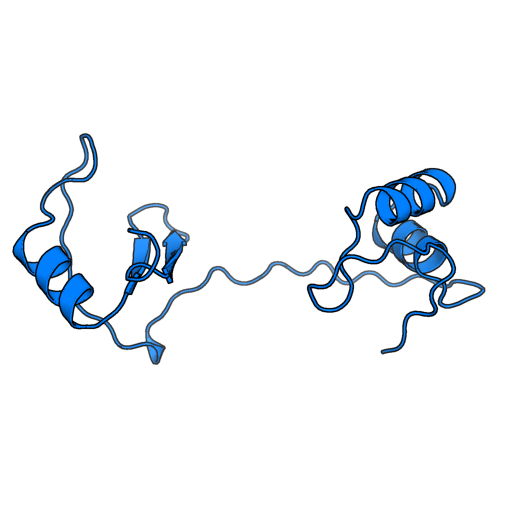R A CA 1
ATOM 634 C C . SER A 1 86 ? 7.766 -8.616 -20.811 1.00 94.56 86 SER A C 1
ATOM 636 O O . SER A 1 86 ? 6.578 -8.472 -21.110 1.00 94.56 86 SER A O 1
ATOM 638 N N . ASP A 1 87 ? 8.228 -9.709 -20.210 1.00 95.81 87 ASP A N 1
ATOM 639 C CA . ASP A 1 87 ? 7.367 -10.818 -19.814 1.00 95.81 87 ASP A CA 1
ATOM 640 C C . ASP A 1 87 ? 6.397 -10.392 -18.707 1.00 95.81 87 ASP A C 1
ATOM 642 O O . ASP A 1 87 ? 5.197 -10.623 -18.847 1.00 95.81 87 ASP A O 1
ATOM 646 N N . MET A 1 88 ? 6.884 -9.664 -17.695 1.00 94.44 88 MET A N 1
ATOM 647 C CA . MET A 1 88 ? 6.062 -9.085 -16.624 1.00 94.44 88 MET A CA 1
ATOM 648 C C . MET A 1 88 ? 5.034 -8.069 -17.140 1.00 94.44 88 MET A C 1
ATOM 650 O O . MET A 1 88 ? 3.904 -8.004 -16.653 1.00 94.44 88 MET A O 1
ATOM 654 N N . ALA A 1 89 ? 5.386 -7.266 -18.149 1.00 94.06 89 ALA A N 1
ATOM 655 C CA . ALA A 1 89 ? 4.405 -6.411 -18.811 1.00 94.06 89 ALA A CA 1
ATOM 656 C C . ALA A 1 89 ? 3.304 -7.273 -19.450 1.00 94.06 89 ALA A C 1
ATOM 658 O O . ALA A 1 89 ? 2.118 -7.057 -19.213 1.00 94.06 89 ALA A O 1
ATOM 659 N N . ARG A 1 90 ? 3.678 -8.304 -20.217 1.00 93.25 90 ARG A N 1
ATOM 660 C CA . ARG A 1 90 ? 2.732 -9.176 -20.931 1.00 93.25 90 ARG A CA 1
ATOM 661 C C . ARG A 1 90 ? 1.773 -9.918 -19.992 1.00 93.25 90 ARG A C 1
ATOM 663 O O . ARG A 1 90 ? 0.589 -10.030 -20.321 1.00 93.25 90 ARG A O 1
ATOM 670 N N . THR A 1 91 ? 2.255 -10.392 -18.844 1.00 94.44 91 THR A N 1
ATOM 671 C CA . THR A 1 91 ? 1.437 -11.045 -17.802 1.00 94.44 91 THR A CA 1
ATOM 672 C C . THR A 1 91 ? 0.545 -10.060 -17.042 1.00 94.44 91 THR A C 1
ATOM 674 O O . THR A 1 91 ? -0.466 -10.471 -16.478 1.00 94.44 91 THR A O 1
ATOM 677 N N . GLY A 1 92 ? 0.829 -8.755 -17.121 1.00 92.31 92 GLY A N 1
ATOM 678 C CA . GLY A 1 92 ? 0.070 -7.700 -16.445 1.00 92.31 92 GLY A CA 1
ATOM 679 C C . GLY A 1 92 ? 0.577 -7.380 -15.039 1.00 92.31 92 GLY A C 1
ATOM 680 O O . GLY A 1 92 ? -0.106 -6.667 -14.307 1.00 92.31 92 GLY A O 1
ATOM 681 N N . ASP A 1 93 ? 1.771 -7.861 -14.690 1.00 92.81 93 ASP A N 1
ATOM 682 C CA . ASP A 1 93 ? 2.405 -7.646 -13.386 1.00 92.81 93 ASP A CA 1
ATOM 683 C C . ASP A 1 93 ? 2.948 -6.217 -13.235 1.00 92.81 93 ASP A C 1
ATOM 685 O O . ASP A 1 93 ? 3.198 -5.747 -12.126 1.00 92.81 93 ASP A O 1
ATOM 689 N N . ILE A 1 94 ? 3.108 -5.496 -14.351 1.00 92.44 94 ILE A N 1
ATOM 690 C CA . ILE A 1 94 ? 3.492 -4.084 -14.345 1.00 92.44 94 ILE A CA 1
ATOM 691 C C . ILE A 1 94 ? 2.248 -3.197 -14.418 1.00 92.44 94 ILE A C 1
ATOM 693 O O . ILE A 1 94 ? 1.492 -3.203 -15.398 1.00 92.44 94 ILE A O 1
ATOM 697 N N . LEU A 1 95 ? 2.080 -2.376 -13.382 1.00 91.38 95 LEU A N 1
ATOM 698 C CA . LEU A 1 95 ? 1.009 -1.393 -13.272 1.00 91.38 95 LEU A CA 1
ATOM 699 C C . LEU A 1 95 ? 1.554 0.014 -13.525 1.00 91.38 95 LEU A C 1
ATOM 701 O O . LEU A 1 95 ? 2.464 0.474 -12.838 1.00 91.38 95 LEU A O 1
ATOM 705 N N . LEU A 1 96 ? 0.944 0.731 -14.466 1.00 89.38 96 LEU A N 1
ATOM 706 C CA . LEU A 1 96 ? 1.165 2.162 -14.660 1.00 89.38 96 LEU A CA 1
ATOM 707 C C . LEU A 1 96 ? -0.062 2.907 -14.137 1.00 89.38 96 LEU A C 1
ATOM 709 O O . LEU A 1 96 ? -1.164 2.689 -14.643 1.00 89.38 96 LEU A O 1
ATOM 713 N N . ASN A 1 97 ? 0.110 3.783 -13.144 1.00 89.19 97 ASN A N 1
ATOM 714 C CA . ASN A 1 97 ? -0.999 4.509 -12.508 1.00 89.19 97 ASN A CA 1
ATOM 715 C C . ASN A 1 97 ? -2.152 3.571 -12.103 1.00 89.19 97 ASN A C 1
ATOM 717 O O . ASN A 1 97 ? -3.312 3.820 -12.432 1.00 89.19 97 ASN A O 1
ATOM 721 N N . TRP A 1 98 ? -1.811 2.455 -11.448 1.00 89.38 98 TRP A N 1
ATOM 722 C CA . TRP A 1 98 ? -2.753 1.416 -11.001 1.00 89.38 98 TRP A CA 1
ATOM 723 C C . TRP A 1 98 ? -3.512 0.680 -12.115 1.00 89.38 98 TRP A C 1
ATOM 725 O O . TRP A 1 98 ? -4.491 -0.010 -11.843 1.00 89.38 98 TRP A O 1
ATOM 735 N N . LYS A 1 99 ? -3.061 0.783 -13.371 1.00 90.94 99 LYS A N 1
ATOM 736 C CA . LYS A 1 99 ? -3.645 0.062 -14.508 1.00 90.94 99 LYS A CA 1
ATOM 737 C C . LYS A 1 99 ? -2.626 -0.908 -15.106 1.00 90.94 99 LYS A C 1
ATOM 739 O O . LYS A 1 99 ? -1.505 -0.481 -15.391 1.00 90.94 99 LYS A O 1
ATOM 744 N N . PRO A 1 100 ? -2.995 -2.181 -15.339 1.00 92.44 100 PRO A N 1
ATOM 745 C CA . PRO A 1 100 ? -2.089 -3.145 -15.948 1.00 92.44 100 PRO A CA 1
ATOM 746 C C . PRO A 1 100 ? -1.735 -2.720 -17.371 1.00 92.44 100 PRO A C 1
ATOM 748 O O . PRO A 1 100 ? -2.601 -2.307 -18.149 1.00 92.44 100 PRO A O 1
ATOM 751 N N . VAL A 1 101 ? -0.454 -2.824 -17.718 1.00 92.00 101 VAL A N 1
ATOM 752 C CA . VAL A 1 101 ? 0.049 -2.486 -19.051 1.00 92.00 101 VAL A CA 1
ATOM 753 C C . VAL A 1 101 ? 0.651 -3.720 -19.700 1.00 92.00 101 VAL A C 1
ATOM 755 O O . VAL A 1 101 ? 1.695 -4.193 -19.281 1.00 92.00 101 VAL A O 1
ATOM 758 N N . LYS A 1 102 ? 0.027 -4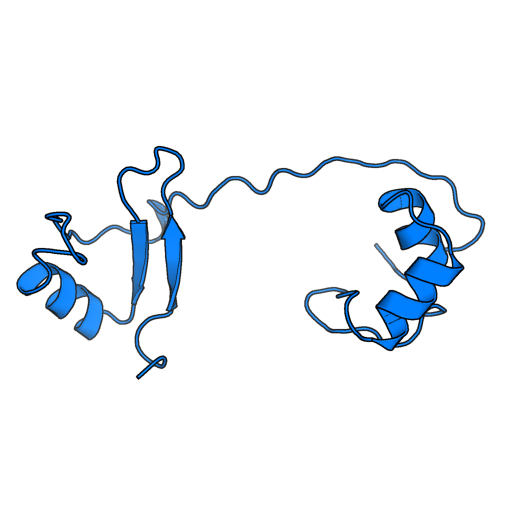.176 -20.791 1.00 92.56 102 LYS A N 1
ATOM 759 C CA . LYS A 1 102 ? 0.450 -5.373 -21.539 1.00 92.56 102 LYS A CA 1
ATOM 760 C C . LYS A 1 102 ?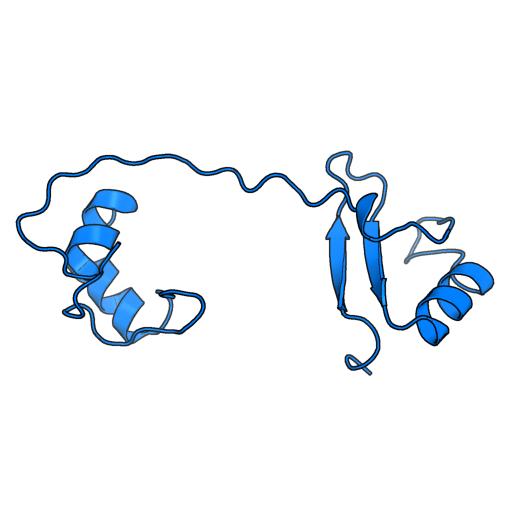 1.470 -5.123 -22.652 1.00 92.56 102 LYS A C 1
ATOM 762 O O . LYS A 1 102 ? 1.816 -6.043 -23.385 1.00 92.56 102 LYS A O 1
ATOM 767 N N . SER A 1 103 ? 1.932 -3.882 -22.804 1.00 92.38 103 SER A N 1
ATOM 768 C CA . SER A 1 103 ? 2.905 -3.494 -23.828 1.00 92.38 103 SER A CA 1
ATOM 769 C C . SER A 1 103 ? 4.188 -2.979 -23.189 1.00 92.38 103 SER A C 1
ATOM 771 O O . SER A 1 103 ? 4.216 -1.890 -22.617 1.00 92.38 103 SER A O 1
ATOM 773 N N . ALA A 1 104 ? 5.259 -3.753 -23.351 1.00 91.31 104 ALA A N 1
ATOM 774 C CA . ALA A 1 104 ? 6.618 -3.410 -22.939 1.00 91.31 104 ALA A CA 1
ATOM 775 C C . ALA A 1 104 ? 7.159 -2.141 -23.624 1.00 91.31 104 ALA A C 1
ATOM 777 O O . ALA A 1 104 ? 7.943 -1.394 -23.048 1.00 91.31 104 ALA A O 1
ATOM 778 N N . ALA A 1 105 ? 6.703 -1.876 -24.850 1.00 92.81 105 ALA A N 1
ATOM 779 C CA . ALA A 1 105 ? 7.128 -0.736 -25.654 1.00 92.81 105 ALA A CA 1
ATOM 780 C C . ALA A 1 105 ? 6.396 0.568 -25.315 1.00 92.81 105 ALA A C 1
ATOM 782 O O . ALA A 1 105 ? 6.699 1.599 -25.913 1.00 92.81 105 ALA A O 1
ATOM 783 N N . LYS A 1 106 ? 5.411 0.534 -24.408 1.00 92.69 106 LYS A N 1
ATOM 784 C CA . LYS A 1 106 ? 4.649 1.728 -24.044 1.00 92.69 106 LYS A CA 1
ATOM 785 C C . LYS A 1 106 ? 5.600 2.787 -23.487 1.00 92.69 106 LYS A C 1
ATOM 787 O O . LYS A 1 106 ? 6.345 2.508 -22.550 1.00 92.69 106 LYS A O 1
ATOM 792 N N . GLU A 1 107 ? 5.543 3.992 -24.046 1.00 93.31 107 GLU A N 1
ATOM 793 C CA . GLU A 1 107 ? 6.252 5.137 -23.482 1.00 93.31 107 GLU A CA 1
ATOM 794 C C . GLU A 1 107 ? 5.671 5.502 -22.117 1.00 93.31 107 GLU A C 1
ATOM 796 O O . GLU A 1 107 ? 4.456 5.662 -21.948 1.00 93.31 107 GLU A O 1
ATOM 801 N N . VAL A 1 108 ? 6.565 5.654 -21.151 1.00 90.12 108 VAL A N 1
ATOM 802 C CA . VAL A 1 108 ? 6.284 6.176 -19.822 1.00 90.12 108 VAL A CA 1
ATOM 803 C C . VAL A 1 108 ? 6.596 7.666 -19.839 1.00 90.12 108 VAL A C 1
ATOM 805 O O . VAL A 1 108 ? 7.651 8.085 -20.310 1.00 90.12 108 VAL A O 1
ATOM 808 N N . ARG A 1 109 ? 5.668 8.478 -19.340 1.00 81.56 109 ARG A N 1
ATOM 809 C CA . ARG A 1 109 ? 5.858 9.921 -19.179 1.00 81.56 109 ARG A CA 1
ATOM 810 C C . ARG A 1 109 ? 5.753 10.261 -17.699 1.00 81.56 109 ARG A C 1
ATOM 812 O O . ARG A 1 109 ? 4.959 9.635 -16.993 1.00 81.56 109 ARG A O 1
ATOM 819 N N . SER A 1 110 ? 6.603 11.192 -17.273 1.00 63.69 110 SER A N 1
ATOM 820 C CA . SER A 1 110 ? 6.520 11.843 -15.964 1.00 63.69 110 SER A CA 1
ATOM 821 C C . SER A 1 110 ? 5.271 12.707 -15.863 1.00 63.69 110 SER A C 1
ATOM 823 O O . SER A 1 110 ? 4.789 13.176 -16.918 1.00 63.69 110 SER A O 1
#

Secondary structure (DSSP, 8-state):
-TTSEEEEEE-TTSS-EEEEE-HHHHHHHHHH--EETTEE-------GGG--PPP----------SS-BHHHHHHHHHT--HHHHHHHHHHT--EETTEE---TTPBP--

Foldseek 3Di:
DCPFWDDWAQAPVNPGIDTDGDPVVLVVCQVPVQDDPHRGDHGDDDDPVPDDHPPDDDDDFDDDFPAQFQLRCCCRPVVHHSVVSLVCLCVQVDDDVNGGHNGRRDGDDD